Protein AF-A0A0F9HSE7-F1 (afdb_monomer_lite)

Sequence (154 aa):
MNIRTASVELRSKAPLLMHRYTGEKPPEPKPTVAKKTQEWIDGKHKKDWIQSAYFDRGMFHIPPEVIESAMVSGARKFRKGKSFQGAVMVEEDFIPLMVYDEEFKNGRALKGNLEDFYLPEYIDLRGVRIQQARIDRCRPIFRFWGLSFTIRFD

Secondary structure (DSSP, 8-state):
---EEEEEEEEESSPEE--------PPPPPPPS----HHHHHHHHHHHHHHH--EETTEEEE-HHHHHHHHHHHHHTTT-HHHHHHHEEE--S-EEPEE--SS-TT-EE-BS-GGGG--GGGEEEEEEEETTEEEEEEEEEESSEEEEEEEEE-

Organism: NCBI:txid412755

pLDDT: mean 90.9, std 9.43, range [55.47, 98.06]

Foldseek 3Di:
DDKDKDKDKDKDLAKDWFADDQPDDDDDPDPDPDPCDPVNVVVVLLVLALSRFCDDPQFGWDAQVNVLVVVLVVCVVVVCNVVSNVFKGWPDRTKAKFADDPVRNVTDIRGHDPSVPPDPVQWDWDFDDDPPDTDIHIYGMGSIIMTITMMMGD

Structure (mmCIF, N/CA/C/O backbone):
data_AF-A0A0F9HSE7-F1
#
_entry.id   AF-A0A0F9HSE7-F1
#
loop_
_atom_site.group_PDB
_atom_site.id
_atom_site.type_symbol
_atom_site.label_atom_id
_atom_site.label_alt_id
_atom_site.label_comp_id
_atom_site.label_asym_id
_atom_site.label_entity_id
_atom_site.label_seq_id
_atom_site.pdbx_PDB_ins_code
_atom_site.Cartn_x
_atom_site.Cartn_y
_atom_site.Cartn_z
_atom_site.occupancy
_atom_site.B_iso_or_equiv
_atom_site.auth_seq_id
_atom_site.auth_comp_id
_atom_site.auth_asym_id
_atom_site.auth_atom_id
_atom_site.pdbx_PDB_model_num
ATOM 1 N N . MET A 1 1 ? -16.579 -13.352 26.864 1.00 62.12 1 MET A N 1
ATOM 2 C CA . MET A 1 1 ? -15.797 -12.453 25.991 1.00 62.12 1 MET A CA 1
ATOM 3 C C . MET A 1 1 ? -16.805 -11.704 25.136 1.00 62.12 1 MET A C 1
ATOM 5 O O . MET A 1 1 ? -17.571 -12.369 24.450 1.00 62.12 1 MET A O 1
ATOM 9 N N . ASN A 1 2 ? -16.935 -10.384 25.289 1.00 81.31 2 ASN A N 1
ATOM 10 C CA . ASN A 1 2 ? -17.926 -9.598 24.544 1.00 81.31 2 ASN A CA 1
ATOM 11 C C . ASN A 1 2 ? -17.209 -8.914 23.381 1.00 81.31 2 ASN A C 1
ATOM 13 O O . ASN A 1 2 ? -16.660 -7.831 23.551 1.00 81.31 2 ASN A O 1
ATOM 17 N N . ILE A 1 3 ? -17.153 -9.608 22.247 1.00 88.88 3 ILE A N 1
ATOM 18 C CA . ILE A 1 3 ? -16.469 -9.135 21.045 1.00 88.88 3 ILE A CA 1
ATOM 19 C C . ILE A 1 3 ? -17.250 -7.954 20.473 1.00 88.88 3 ILE A C 1
ATOM 21 O O . ILE A 1 3 ? -18.459 -8.047 20.258 1.00 88.88 3 ILE A O 1
ATOM 25 N N . ARG A 1 4 ? -16.551 -6.850 20.218 1.00 95.50 4 ARG A N 1
ATOM 26 C CA . ARG A 1 4 ? -17.105 -5.648 19.595 1.00 95.50 4 ARG A CA 1
ATOM 27 C C . ARG A 1 4 ? -16.394 -5.373 18.285 1.00 95.50 4 ARG A C 1
ATOM 29 O O . ARG A 1 4 ? -15.237 -5.748 18.107 1.00 95.50 4 ARG A O 1
ATOM 36 N N . THR A 1 5 ? -17.086 -4.685 17.389 1.00 96.62 5 THR A N 1
ATOM 37 C CA . THR A 1 5 ? -16.527 -4.235 16.119 1.00 96.62 5 THR A CA 1
ATOM 38 C C . THR A 1 5 ? -16.711 -2.730 15.955 1.00 96.62 5 THR A C 1
ATOM 40 O O . THR A 1 5 ? -17.610 -2.126 16.547 1.00 96.62 5 THR A O 1
ATOM 43 N N . ALA A 1 6 ? -15.833 -2.108 15.172 1.00 96.44 6 ALA A N 1
ATOM 44 C CA . ALA A 1 6 ? -15.966 -0.724 14.738 1.00 96.44 6 ALA A CA 1
ATOM 45 C C . ALA A 1 6 ? -15.474 -0.580 13.296 1.00 96.44 6 ALA A C 1
ATOM 47 O O . ALA A 1 6 ? -14.383 -1.040 12.959 1.00 96.44 6 ALA A O 1
ATOM 48 N N . SER A 1 7 ?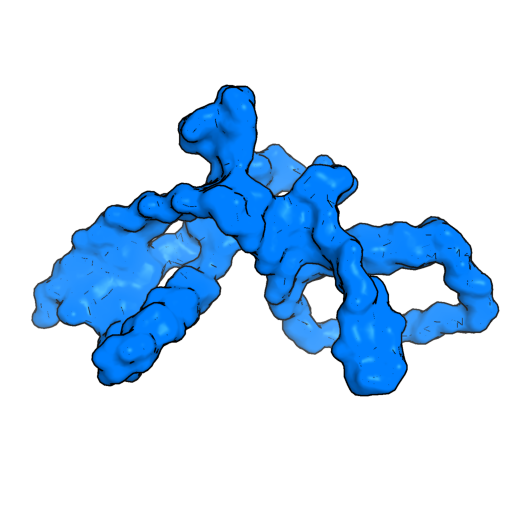 -16.262 0.089 12.456 1.00 97.12 7 SER A N 1
ATOM 49 C CA . SER A 1 7 ? -15.849 0.456 11.102 1.00 97.12 7 SER A CA 1
ATOM 50 C C . SER A 1 7 ? -14.971 1.704 11.140 1.00 97.12 7 SER A C 1
ATOM 52 O O . SER A 1 7 ? -15.286 2.682 11.822 1.00 97.12 7 SER A O 1
ATOM 54 N N . VAL A 1 8 ? -13.868 1.670 10.400 1.00 96.38 8 VAL A N 1
ATOM 55 C CA . VAL A 1 8 ? -12.865 2.730 10.345 1.00 96.38 8 VAL A CA 1
ATOM 56 C C . VAL A 1 8 ? -12.684 3.170 8.901 1.00 96.38 8 VAL A C 1
ATOM 58 O O . VAL A 1 8 ? -12.429 2.354 8.019 1.00 96.38 8 VAL A O 1
ATOM 61 N N . GLU A 1 9 ? -12.748 4.481 8.678 1.00 95.19 9 GLU A N 1
ATOM 62 C CA . GLU A 1 9 ? -12.354 5.103 7.417 1.00 95.19 9 GLU A CA 1
ATOM 63 C C . GLU A 1 9 ? -11.164 6.031 7.644 1.00 95.19 9 GLU A C 1
ATOM 65 O O . GLU A 1 9 ? -11.199 6.945 8.472 1.00 95.19 9 GLU A O 1
ATOM 70 N N . LEU A 1 10 ? -10.101 5.813 6.877 1.00 93.88 10 LEU A N 1
ATOM 71 C CA . LEU A 1 10 ? -8.914 6.650 6.871 1.00 93.88 10 LEU A CA 1
ATOM 72 C C . LEU A 1 10 ? -8.821 7.380 5.534 1.00 93.88 10 LEU A C 1
ATOM 74 O O . LEU A 1 10 ? -8.879 6.757 4.477 1.00 93.88 10 LEU A O 1
ATOM 78 N N . ARG A 1 11 ? -8.585 8.693 5.578 1.00 9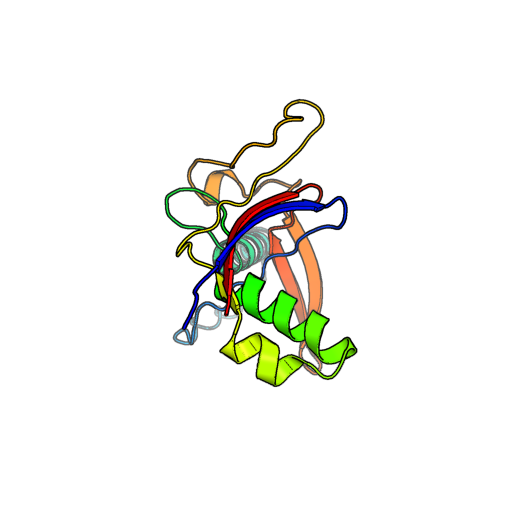3.81 11 ARG A N 1
ATOM 79 C CA . ARG A 1 11 ? -8.180 9.494 4.416 1.00 93.81 11 ARG A CA 1
ATOM 80 C C . ARG A 1 11 ? -6.941 10.296 4.767 1.00 93.81 11 ARG A C 1
ATOM 82 O O . ARG A 1 11 ? -6.902 10.961 5.800 1.00 93.81 11 ARG A O 1
ATOM 89 N N . SER A 1 12 ? -5.932 10.245 3.909 1.00 92.50 12 SER A N 1
ATOM 90 C CA . SER A 1 12 ? -4.643 10.881 4.149 1.00 92.50 12 SER A CA 1
ATOM 91 C C . SER A 1 12 ? -4.203 11.736 2.966 1.00 92.50 12 SER A C 1
ATOM 93 O O . SER A 1 12 ? -4.355 11.360 1.804 1.00 92.50 12 SER A O 1
ATOM 95 N N . LYS A 1 13 ? -3.609 12.888 3.295 1.00 90.12 13 LYS A N 1
ATOM 96 C CA . LYS A 1 13 ? -2.856 13.754 2.370 1.00 90.12 13 LYS A CA 1
ATOM 97 C C . LYS A 1 13 ? -1.339 13.537 2.472 1.00 90.12 13 LYS A C 1
ATOM 99 O O . LYS A 1 13 ? -0.573 14.164 1.748 1.00 90.12 13 LYS A O 1
ATOM 104 N N . ALA A 1 14 ? -0.897 12.702 3.415 1.00 94.31 14 ALA A N 1
ATOM 105 C CA . ALA A 1 14 ? 0.496 12.300 3.531 1.00 94.31 14 ALA A CA 1
ATOM 106 C C . ALA A 1 14 ? 0.750 11.108 2.594 1.00 94.31 14 ALA A C 1
ATOM 108 O O . ALA A 1 14 ? -0.015 10.140 2.667 1.00 94.31 14 ALA A O 1
ATOM 109 N N . PRO A 1 15 ? 1.806 11.128 1.758 1.00 95.56 15 PRO A N 1
ATOM 110 C CA . PRO A 1 15 ? 2.033 10.062 0.791 1.00 95.56 15 PRO A CA 1
ATOM 111 C C . PRO A 1 15 ? 2.256 8.694 1.440 1.00 95.56 15 PRO A C 1
ATOM 113 O O . PRO A 1 15 ? 3.053 8.565 2.370 1.00 95.56 15 PRO A O 1
ATOM 116 N N . LEU A 1 16 ? 1.597 7.668 0.906 1.00 96.75 16 LEU A N 1
ATOM 117 C CA . LEU A 1 16 ? 1.866 6.269 1.214 1.00 96.75 16 LEU A CA 1
ATOM 118 C C . LEU A 1 16 ? 2.859 5.716 0.202 1.00 96.75 16 LEU A C 1
ATOM 120 O O . LEU A 1 16 ? 2.633 5.776 -1.003 1.00 96.75 16 LEU A O 1
ATOM 124 N N . LEU A 1 17 ? 3.962 5.178 0.709 1.00 96.56 17 LEU A N 1
ATOM 125 C CA . LEU A 1 17 ? 5.011 4.556 -0.085 1.00 96.56 17 LEU A CA 1
ATOM 126 C C . LEU A 1 17 ? 4.968 3.049 0.140 1.00 96.56 17 LEU A C 1
ATOM 128 O O . LEU A 1 17 ? 5.086 2.595 1.280 1.00 96.56 17 LEU A O 1
ATOM 132 N N . MET A 1 18 ? 4.815 2.276 -0.930 1.00 96.62 18 MET A N 1
ATOM 133 C CA . MET A 1 18 ? 4.762 0.822 -0.819 1.00 96.62 18 MET A CA 1
ATOM 134 C C . MET A 1 18 ? 6.152 0.197 -0.757 1.00 96.62 18 MET A C 1
ATOM 136 O O . MET A 1 18 ? 7.128 0.680 -1.339 1.00 96.62 18 MET A O 1
ATOM 140 N N . HIS A 1 19 ? 6.240 -0.902 -0.012 1.00 94.56 19 HIS A N 1
ATOM 141 C CA . HIS A 1 19 ? 7.458 -1.690 0.095 1.00 94.56 19 HIS A CA 1
ATOM 142 C C . HIS A 1 19 ? 7.164 -3.136 0.481 1.00 94.56 19 HIS A C 1
ATOM 144 O O . HIS A 1 19 ? 7.499 -3.582 1.578 1.00 94.56 19 HIS A O 1
ATOM 150 N N . ARG A 1 20 ? 6.510 -3.868 -0.420 1.00 94.31 20 ARG A N 1
ATOM 151 C CA . ARG A 1 20 ? 6.240 -5.286 -0.212 1.00 94.31 20 ARG A CA 1
ATOM 152 C C . ARG A 1 20 ? 7.540 -6.081 -0.121 1.00 94.31 20 ARG A C 1
ATOM 154 O O . ARG A 1 20 ? 8.396 -6.014 -1.006 1.00 94.31 20 ARG A O 1
ATOM 161 N N . TYR A 1 21 ? 7.655 -6.881 0.932 1.00 87.56 21 TYR A N 1
ATOM 162 C CA . TYR A 1 21 ? 8.679 -7.911 1.013 1.00 87.56 21 TYR A CA 1
ATOM 163 C C . TYR A 1 21 ? 8.259 -9.100 0.143 1.00 87.56 21 TYR A C 1
ATOM 165 O O . TYR A 1 21 ? 7.182 -9.655 0.324 1.00 87.56 21 TYR A O 1
ATOM 173 N N . THR A 1 22 ? 9.095 -9.475 -0.826 1.00 81.69 22 THR A N 1
ATOM 174 C CA . THR A 1 22 ? 8.770 -10.539 -1.797 1.00 81.69 22 THR A CA 1
ATOM 175 C C . THR A 1 22 ? 9.336 -11.908 -1.419 1.00 81.69 22 THR A C 1
ATOM 177 O O . THR A 1 22 ? 9.363 -12.799 -2.263 1.00 81.69 22 THR A O 1
ATOM 180 N N . GLY A 1 23 ? 9.779 -12.073 -0.168 1.00 82.06 23 GLY A N 1
ATOM 181 C CA . GLY A 1 23 ? 10.480 -13.273 0.281 1.00 82.06 23 GLY A CA 1
ATOM 182 C C . GLY A 1 23 ? 11.923 -13.342 -0.218 1.00 82.06 23 GLY A C 1
ATOM 183 O O . GLY A 1 23 ? 12.427 -12.433 -0.887 1.00 82.06 23 GLY A O 1
ATOM 184 N N . GLU A 1 24 ? 12.595 -14.439 0.120 1.00 76.50 24 GLU A N 1
ATOM 185 C CA . GLU A 1 24 ? 13.875 -14.788 -0.487 1.00 76.50 24 GLU A CA 1
ATOM 186 C C . GLU A 1 24 ? 13.658 -15.172 -1.950 1.00 76.50 24 GLU A C 1
ATOM 188 O O . GLU A 1 24 ? 12.792 -15.981 -2.283 1.00 76.50 24 GLU A O 1
ATOM 193 N N . LYS A 1 25 ? 14.455 -14.579 -2.838 1.00 71.69 25 LYS A N 1
ATOM 194 C CA . LYS A 1 25 ? 14.483 -14.946 -4.252 1.00 71.69 25 LYS A CA 1
ATOM 195 C C . LYS A 1 25 ? 15.816 -15.601 -4.568 1.00 71.69 25 LYS A C 1
ATOM 197 O O . LYS A 1 25 ? 16.836 -15.151 -4.037 1.00 71.69 25 LYS A O 1
ATOM 202 N N . PRO A 1 26 ? 15.836 -16.615 -5.449 1.00 74.81 26 PRO A N 1
ATOM 203 C CA . PRO A 1 26 ? 17.091 -17.135 -5.956 1.00 74.81 26 PRO A CA 1
ATOM 204 C C . PRO A 1 26 ? 17.905 -15.982 -6.565 1.00 74.81 26 PRO A C 1
ATOM 206 O O . PRO A 1 26 ? 17.327 -15.090 -7.198 1.00 74.81 26 PRO A O 1
ATOM 209 N N . PRO A 1 27 ? 19.230 -15.955 -6.346 1.00 70.94 27 PRO A N 1
ATOM 210 C CA . PRO A 1 27 ? 20.069 -14.879 -6.839 1.00 70.94 27 PRO A CA 1
ATOM 211 C C . PRO A 1 27 ? 19.978 -14.820 -8.362 1.00 70.94 27 PRO A C 1
ATOM 213 O O . PRO A 1 27 ? 20.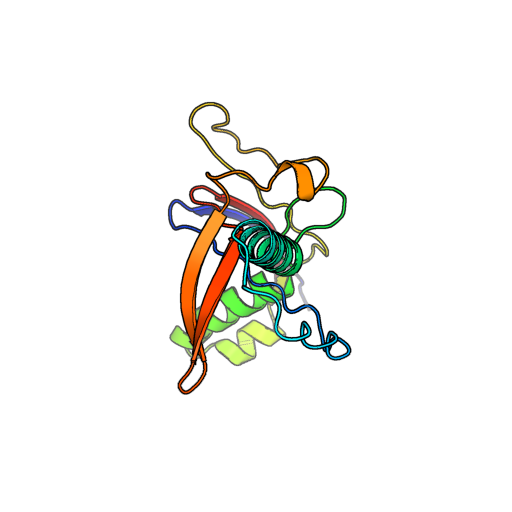243 -15.801 -9.055 1.00 70.94 27 PRO A O 1
ATOM 216 N N . GLU A 1 28 ? 19.598 -13.657 -8.884 1.00 70.00 28 GLU A N 1
ATOM 217 C CA . GLU A 1 28 ? 19.565 -13.450 -10.326 1.00 70.00 28 GLU A CA 1
ATOM 218 C C . GLU A 1 28 ? 20.990 -13.502 -10.889 1.00 70.00 28 GLU A C 1
ATOM 220 O O . GLU A 1 28 ? 21.924 -13.002 -10.244 1.00 70.00 28 GLU A O 1
ATOM 225 N N . PRO A 1 29 ? 21.185 -14.095 -12.081 1.00 67.94 29 PRO A N 1
ATOM 226 C CA . PRO A 1 29 ? 22.492 -14.130 -12.714 1.00 67.94 29 PRO A CA 1
ATOM 227 C C . PRO A 1 29 ? 23.010 -12.699 -12.855 1.00 67.94 29 PRO A C 1
ATOM 229 O O . PRO A 1 29 ? 22.336 -11.821 -13.402 1.00 67.94 29 PRO A O 1
ATOM 232 N N . LYS A 1 30 ? 24.209 -12.444 -12.317 1.00 63.00 30 LYS A N 1
ATOM 233 C CA . LYS A 1 30 ? 24.848 -11.132 -12.446 1.00 63.00 30 LYS A CA 1
ATOM 234 C C . LYS A 1 30 ? 25.001 -10.844 -13.941 1.00 63.00 30 LYS A C 1
ATOM 236 O O . LYS A 1 30 ? 25.550 -11.698 -14.639 1.00 63.00 30 LYS A O 1
ATOM 241 N N . PRO A 1 31 ? 24.552 -9.682 -14.442 1.00 60.47 31 PRO A N 1
ATOM 242 C CA . PRO A 1 31 ? 24.726 -9.364 -15.849 1.00 60.47 31 PRO A CA 1
ATOM 243 C C . PRO A 1 31 ? 26.221 -9.407 -16.180 1.00 60.47 31 PRO A C 1
ATOM 245 O O . PRO A 1 31 ? 27.028 -8.727 -15.541 1.00 60.47 31 PRO A O 1
ATOM 248 N N . THR A 1 32 ? 26.596 -10.237 -17.155 1.00 58.38 32 THR A N 1
ATOM 249 C CA . THR A 1 32 ? 27.920 -10.220 -17.789 1.00 58.38 32 THR A CA 1
ATOM 250 C C . THR A 1 32 ? 28.173 -8.813 -18.286 1.00 58.38 32 THR A C 1
ATOM 252 O O . THR A 1 32 ? 27.370 -8.397 -19.105 1.00 58.38 32 THR A O 1
ATOM 255 N N . VAL A 1 33 ? 29.211 -8.136 -17.756 1.00 55.47 33 VAL A N 1
ATOM 256 C CA . VAL A 1 33 ? 29.864 -6.816 -18.031 1.00 55.47 33 VAL A CA 1
ATOM 257 C C . VAL A 1 33 ? 29.302 -5.921 -19.164 1.00 55.47 33 VAL A C 1
ATOM 259 O O . VAL A 1 33 ? 30.015 -5.155 -19.805 1.00 55.47 33 VAL A O 1
ATOM 262 N N . ALA A 1 34 ? 28.009 -5.974 -19.427 1.00 56.56 34 ALA A N 1
ATOM 263 C CA . ALA A 1 34 ? 27.317 -5.189 -20.412 1.00 56.56 34 ALA A CA 1
ATOM 264 C C . ALA A 1 34 ? 27.202 -3.799 -19.809 1.00 56.56 34 ALA A C 1
ATOM 266 O O . ALA A 1 34 ? 26.840 -3.640 -18.636 1.00 56.56 34 ALA A O 1
ATOM 267 N N . LYS A 1 35 ? 27.558 -2.785 -20.600 1.00 61.56 35 LYS A N 1
ATOM 268 C CA . LYS A 1 35 ? 27.294 -1.392 -20.244 1.00 61.56 35 LYS A CA 1
ATOM 269 C C . LYS A 1 35 ? 25.844 -1.315 -19.776 1.00 61.56 35 LYS A C 1
ATOM 271 O O . LYS A 1 35 ? 24.957 -1.785 -20.481 1.00 61.56 35 LYS A O 1
ATOM 276 N N . LYS A 1 36 ? 25.622 -0.763 -18.582 1.00 70.81 36 LYS A N 1
ATOM 277 C CA . LYS A 1 36 ? 24.281 -0.469 -18.070 1.00 70.81 36 LYS A CA 1
ATOM 278 C C . LYS A 1 36 ? 23.638 0.524 -19.039 1.00 70.81 36 LYS A C 1
ATOM 280 O O . LYS A 1 36 ? 23.873 1.723 -18.922 1.00 70.81 36 LYS A O 1
ATOM 285 N N . THR A 1 37 ? 22.937 0.023 -20.049 1.00 85.44 37 THR A N 1
ATOM 286 C CA . THR A 1 37 ? 22.171 0.851 -20.978 1.00 85.44 37 THR A CA 1
ATOM 287 C C . THR A 1 37 ? 21.017 1.495 -20.219 1.00 85.44 37 THR A C 1
ATOM 289 O O . THR A 1 37 ? 20.613 0.999 -19.164 1.00 85.44 37 THR A O 1
ATOM 292 N N . GLN A 1 38 ? 20.479 2.597 -20.744 1.00 87.50 38 GLN A N 1
ATOM 293 C CA . GLN A 1 38 ? 19.311 3.239 -20.138 1.00 87.50 38 GLN A CA 1
ATOM 294 C C . GLN A 1 38 ? 18.133 2.256 -20.046 1.00 87.50 38 GLN A C 1
ATOM 296 O O . GLN A 1 38 ? 17.545 2.113 -18.984 1.00 87.50 38 GLN A O 1
ATOM 301 N N . GLU A 1 39 ? 17.906 1.458 -21.092 1.00 88.25 39 GLU A N 1
ATOM 302 C CA . GLU A 1 39 ? 16.887 0.398 -21.113 1.00 88.25 39 GLU A CA 1
ATOM 303 C C . GLU A 1 39 ? 17.056 -0.625 -19.982 1.00 88.25 39 GLU A C 1
ATOM 305 O O . GLU A 1 39 ? 16.082 -1.055 -19.363 1.00 88.25 39 GLU A O 1
ATOM 310 N N . TRP A 1 40 ? 18.298 -1.011 -19.672 1.00 86.44 40 TRP A N 1
ATOM 311 C CA . TRP A 1 40 ? 18.574 -1.925 -18.565 1.00 86.44 40 TRP A CA 1
ATOM 312 C C . TRP A 1 40 ? 18.246 -1.287 -17.209 1.00 86.44 40 TRP A C 1
ATOM 314 O O . TRP A 1 40 ? 17.720 -1.954 -16.314 1.00 86.44 40 TRP A O 1
ATOM 324 N N . ILE A 1 41 ? 18.554 0.004 -17.050 1.00 89.12 41 ILE A N 1
ATOM 325 C CA . ILE A 1 41 ? 18.248 0.771 -15.836 1.00 89.12 41 ILE A CA 1
ATOM 326 C C . ILE A 1 41 ? 16.729 0.891 -15.667 1.00 89.12 41 ILE A C 1
ATOM 328 O O . ILE A 1 41 ? 16.215 0.537 -14.604 1.00 89.12 41 ILE A O 1
ATOM 332 N N . ASP A 1 42 ? 16.019 1.284 -16.722 1.00 92.06 42 ASP A N 1
ATOM 333 C CA . ASP A 1 42 ? 14.564 1.450 -16.722 1.00 92.06 42 ASP A CA 1
ATOM 334 C C . ASP A 1 42 ? 13.855 0.117 -16.448 1.00 92.06 42 ASP A C 1
ATOM 336 O O . ASP A 1 42 ? 12.941 0.045 -15.625 1.00 92.06 42 ASP A O 1
ATOM 340 N N . GLY A 1 43 ? 14.335 -0.975 -17.054 1.00 92.62 43 GLY A N 1
ATOM 341 C CA . GLY A 1 43 ? 13.842 -2.325 -16.782 1.00 92.62 43 GLY A CA 1
ATOM 342 C C . GLY A 1 43 ? 14.031 -2.737 -15.320 1.00 92.62 43 GLY A C 1
ATOM 343 O O . GLY A 1 43 ? 13.145 -3.351 -14.719 1.00 92.62 43 GLY A O 1
ATOM 344 N N . LYS A 1 44 ? 15.153 -2.351 -14.699 1.00 91.56 44 LYS A N 1
ATOM 345 C CA . LYS A 1 44 ? 15.398 -2.597 -13.273 1.00 91.56 44 LYS A CA 1
ATOM 346 C C . LYS A 1 44 ? 14.486 -1.757 -12.377 1.00 91.56 44 LYS A C 1
ATOM 348 O O . LYS A 1 44 ? 13.986 -2.280 -11.381 1.00 91.56 44 LYS A O 1
ATOM 353 N N . HIS A 1 45 ? 14.271 -0.483 -12.703 1.00 95.31 45 HIS A N 1
ATOM 354 C CA . HIS A 1 45 ? 13.358 0.391 -11.960 1.00 95.31 45 HIS A CA 1
ATOM 355 C C . HIS A 1 45 ? 11.928 -0.139 -12.022 1.00 95.31 45 HIS A C 1
ATOM 357 O O . HIS A 1 45 ? 11.303 -0.338 -10.980 1.00 95.31 45 HIS A O 1
ATOM 363 N N . LYS A 1 46 ? 11.455 -0.484 -13.221 1.00 96.06 46 LYS A N 1
ATOM 364 C CA . LYS A 1 46 ? 10.133 -1.072 -13.425 1.00 96.06 46 LYS A CA 1
ATOM 365 C C . LYS A 1 46 ? 9.955 -2.353 -12.613 1.00 96.06 46 LYS A C 1
ATOM 367 O O . LYS A 1 46 ? 8.969 -2.515 -11.897 1.00 96.06 46 LYS A O 1
ATOM 372 N N . LYS A 1 47 ? 10.961 -3.228 -12.631 1.00 93.94 47 LYS A N 1
ATOM 373 C CA . LYS A 1 47 ? 10.971 -4.456 -11.834 1.00 93.94 47 LYS A CA 1
ATOM 374 C C . LYS A 1 47 ? 10.918 -4.202 -10.323 1.00 93.94 47 LYS A C 1
ATOM 376 O O . LYS A 1 47 ? 10.146 -4.873 -9.643 1.00 93.94 47 LYS A O 1
ATOM 381 N N . ASP A 1 48 ? 11.705 -3.268 -9.781 1.00 94.94 48 ASP A N 1
ATOM 382 C CA . ASP A 1 48 ? 11.651 -2.921 -8.344 1.00 94.94 48 ASP A CA 1
ATOM 383 C C . ASP A 1 48 ? 10.276 -2.341 -7.968 1.00 94.94 48 ASP A C 1
ATOM 385 O O . ASP A 1 48 ? 9.720 -2.679 -6.920 1.00 94.94 48 ASP A O 1
ATOM 389 N N . TRP A 1 49 ? 9.670 -1.557 -8.865 1.00 97.50 49 TRP A N 1
ATOM 390 C CA . TRP A 1 49 ? 8.338 -0.989 -8.665 1.00 97.50 49 TRP A CA 1
ATOM 391 C C . TRP A 1 49 ? 7.260 -2.077 -8.584 1.00 97.50 49 TRP A C 1
ATOM 393 O O . TRP A 1 49 ? 6.521 -2.142 -7.603 1.00 97.50 49 TRP A O 1
ATOM 403 N N . ILE A 1 50 ? 7.242 -3.004 -9.547 1.00 96.31 50 ILE A N 1
ATOM 404 C CA . ILE A 1 50 ? 6.311 -4.146 -9.573 1.00 96.31 50 ILE A CA 1
ATOM 405 C C . ILE A 1 50 ? 6.470 -5.008 -8.318 1.00 96.31 50 ILE A C 1
ATOM 407 O O . ILE A 1 50 ? 5.498 -5.435 -7.698 1.00 96.31 50 ILE A O 1
ATOM 411 N N . GLN A 1 51 ? 7.713 -5.280 -7.921 1.00 94.81 51 GLN A N 1
ATOM 412 C CA . GLN A 1 51 ? 7.989 -6.150 -6.781 1.00 94.81 51 GLN A CA 1
ATOM 413 C C . GLN A 1 51 ? 7.579 -5.522 -5.448 1.00 94.81 51 GLN A C 1
ATOM 415 O O . GLN A 1 51 ? 7.113 -6.242 -4.562 1.00 94.81 51 GLN A O 1
ATOM 420 N N . SER A 1 52 ? 7.730 -4.205 -5.319 1.00 95.88 52 SER A N 1
ATOM 421 C CA . SER A 1 52 ? 7.402 -3.462 -4.102 1.00 95.88 52 SER A CA 1
ATOM 422 C C . SER A 1 52 ? 5.915 -3.132 -3.952 1.00 95.88 52 SER A C 1
ATOM 424 O O . SER A 1 52 ? 5.508 -2.732 -2.859 1.00 95.88 52 SER A O 1
ATOM 426 N N . ALA A 1 53 ? 5.103 -3.332 -4.991 1.00 97.44 53 ALA A N 1
ATOM 427 C CA . ALA A 1 53 ? 3.663 -3.128 -4.948 1.00 97.44 53 ALA A CA 1
ATOM 428 C C . ALA A 1 53 ? 2.934 -4.187 -4.105 1.00 97.44 53 ALA A C 1
ATOM 430 O O . ALA A 1 53 ? 3.112 -5.393 -4.290 1.00 97.44 53 ALA A O 1
ATOM 431 N N . TYR A 1 54 ? 2.049 -3.725 -3.220 1.00 97.19 54 TYR A N 1
ATOM 432 C CA . TYR A 1 54 ? 0.971 -4.543 -2.672 1.00 97.19 54 TYR A CA 1
ATOM 433 C C . TYR A 1 54 ? -0.186 -4.536 -3.671 1.00 97.19 54 TYR A C 1
ATOM 435 O O . TYR A 1 54 ? -1.030 -3.641 -3.669 1.00 97.19 54 TYR A O 1
ATOM 443 N N . PHE A 1 55 ? -0.175 -5.513 -4.574 1.00 97.00 55 PHE A N 1
ATOM 444 C CA . PHE A 1 55 ? -1.155 -5.646 -5.643 1.00 97.00 55 PHE A CA 1
ATOM 445 C C . PHE A 1 55 ? -1.637 -7.089 -5.714 1.00 97.00 55 PHE A C 1
ATOM 447 O O . PHE A 1 55 ? -0.823 -8.008 -5.807 1.00 97.00 55 PHE A O 1
ATOM 454 N N . ASP A 1 56 ? -2.949 -7.268 -5.631 1.00 95.56 56 ASP A N 1
ATOM 455 C CA . ASP A 1 56 ? -3.628 -8.557 -5.745 1.00 95.56 56 ASP A CA 1
ATOM 456 C C . ASP A 1 56 ? -5.088 -8.307 -6.160 1.00 95.56 56 ASP A C 1
ATOM 458 O O . ASP A 1 56 ? -5.575 -7.180 -6.071 1.00 95.56 56 ASP A O 1
ATOM 462 N N . ARG A 1 57 ? -5.786 -9.323 -6.677 1.00 95.75 57 ARG A N 1
ATOM 463 C CA . ARG A 1 57 ? -7.187 -9.210 -7.137 1.00 95.75 57 ARG A CA 1
ATOM 464 C C . ARG A 1 57 ? -7.413 -8.070 -8.153 1.00 95.75 57 ARG A C 1
ATOM 466 O O . ARG A 1 57 ? -8.494 -7.492 -8.226 1.00 95.75 57 ARG A O 1
ATOM 473 N N . GLY A 1 58 ? -6.381 -7.742 -8.939 1.00 96.81 58 GLY A N 1
ATOM 474 C CA . GLY A 1 58 ? -6.419 -6.686 -9.957 1.00 96.81 58 GLY A CA 1
ATOM 475 C C . GLY A 1 58 ? -6.406 -5.258 -9.407 1.00 96.81 58 GLY A C 1
ATOM 476 O O . GLY A 1 58 ? -6.771 -4.341 -10.138 1.00 96.81 58 GLY A O 1
ATOM 477 N N . MET A 1 59 ? -6.029 -5.047 -8.141 1.00 97.12 59 MET A N 1
ATOM 478 C CA . MET A 1 59 ? -6.002 -3.721 -7.523 1.00 97.12 59 MET A CA 1
ATOM 479 C C . MET A 1 59 ? -4.935 -3.587 -6.429 1.00 97.12 59 MET A C 1
ATOM 481 O O . MET A 1 59 ? -4.441 -4.566 -5.864 1.00 97.12 59 MET A O 1
ATOM 485 N N . PHE A 1 60 ? -4.577 -2.345 -6.105 1.00 97.88 60 PHE A N 1
ATOM 486 C CA . PHE A 1 60 ? -3.720 -2.068 -4.954 1.00 97.88 60 PHE A CA 1
ATOM 487 C C . PHE A 1 60 ? -4.469 -2.316 -3.646 1.00 97.88 60 PHE A C 1
ATOM 489 O O . PHE A 1 60 ? -5.646 -1.972 -3.516 1.00 97.88 60 PHE A O 1
ATOM 496 N N . HIS A 1 61 ? -3.771 -2.874 -2.664 1.00 97.75 61 HIS A N 1
ATOM 497 C CA . HIS A 1 61 ? -4.316 -3.138 -1.337 1.00 97.75 61 HIS A CA 1
ATOM 498 C C . HIS A 1 61 ? -3.282 -2.860 -0.253 1.00 97.75 61 HIS A C 1
ATOM 500 O O . HIS A 1 61 ? -2.099 -2.666 -0.535 1.00 97.75 61 HIS A O 1
ATOM 506 N N . ILE A 1 62 ? -3.733 -2.847 0.994 1.00 97.19 62 ILE A N 1
ATOM 507 C CA . ILE A 1 62 ? -2.870 -2.867 2.169 1.00 97.19 62 ILE A CA 1
ATOM 508 C C . ILE A 1 62 ? -3.154 -4.167 2.925 1.00 97.19 62 ILE A C 1
ATOM 510 O O . ILE A 1 62 ? -4.316 -4.425 3.236 1.00 97.19 62 ILE A O 1
ATOM 514 N N . PRO A 1 63 ? -2.133 -4.996 3.208 1.00 96.12 63 PRO A N 1
ATOM 515 C CA . PRO A 1 63 ? -2.324 -6.183 4.035 1.00 96.12 63 PRO A CA 1
ATOM 516 C C . PRO A 1 63 ? -2.792 -5.809 5.452 1.00 96.12 63 PRO A C 1
ATOM 518 O O . PRO A 1 63 ? -2.305 -4.804 5.995 1.00 96.12 63 PRO A O 1
ATOM 521 N N . PRO A 1 64 ? -3.688 -6.591 6.076 1.00 96.19 64 PRO A N 1
ATOM 522 C CA . PRO A 1 64 ? -4.201 -6.302 7.417 1.00 96.19 64 PRO A CA 1
ATOM 523 C C . PRO A 1 64 ? -3.081 -6.172 8.456 1.00 96.19 64 PRO A C 1
ATOM 525 O O . PRO A 1 64 ? -3.103 -5.258 9.281 1.00 96.19 64 PRO A O 1
ATOM 528 N N . GLU A 1 65 ? -2.021 -6.975 8.350 1.00 94.75 65 GLU A N 1
ATOM 529 C CA . GLU A 1 65 ? -0.898 -6.981 9.294 1.00 94.75 65 GLU A CA 1
ATOM 530 C C . GLU A 1 65 ? -0.124 -5.655 9.285 1.00 94.75 65 GLU A C 1
ATOM 532 O O . GLU A 1 65 ? 0.469 -5.260 10.294 1.00 94.75 65 GLU A O 1
ATOM 537 N N . VAL A 1 66 ? -0.127 -4.937 8.154 1.00 95.44 66 VAL A N 1
ATOM 538 C CA . VAL A 1 66 ? 0.469 -3.597 8.047 1.00 95.44 66 VAL A CA 1
ATOM 539 C C . VAL A 1 66 ? -0.353 -2.590 8.853 1.00 95.44 66 VAL A C 1
ATOM 541 O O . VAL A 1 66 ? 0.222 -1.761 9.567 1.00 95.44 66 VAL A O 1
ATOM 544 N N . ILE A 1 67 ? -1.684 -2.679 8.782 1.00 95.88 67 ILE A N 1
ATOM 545 C CA . ILE A 1 67 ? -2.608 -1.818 9.532 1.00 95.88 67 ILE A CA 1
ATOM 546 C C . ILE A 1 67 ? -2.496 -2.121 11.030 1.00 95.88 67 ILE A C 1
ATOM 548 O O . ILE A 1 67 ? -2.287 -1.209 11.833 1.00 95.88 67 ILE A O 1
ATOM 552 N N . GLU A 1 68 ? -2.537 -3.396 11.412 1.00 95.62 68 GLU A N 1
ATOM 553 C CA . GLU A 1 68 ? -2.370 -3.841 12.799 1.00 95.62 68 GLU A CA 1
ATOM 554 C C . GLU A 1 68 ? -1.031 -3.387 13.383 1.00 95.62 68 GLU A C 1
ATOM 556 O O . GLU A 1 68 ? -0.982 -2.792 14.463 1.00 95.62 68 GLU A O 1
ATOM 561 N N . SER A 1 69 ? 0.063 -3.568 12.638 1.00 94.62 69 SER A N 1
ATOM 562 C CA . SER A 1 69 ? 1.397 -3.124 13.054 1.00 94.62 69 SER A CA 1
ATOM 563 C C . SER A 1 69 ? 1.470 -1.610 13.256 1.00 94.62 69 SER A C 1
ATOM 565 O O . SER A 1 69 ? 2.123 -1.140 14.199 1.00 94.62 69 SER A O 1
ATOM 567 N N . ALA A 1 70 ? 0.793 -0.830 12.407 1.00 94.31 70 ALA A N 1
AT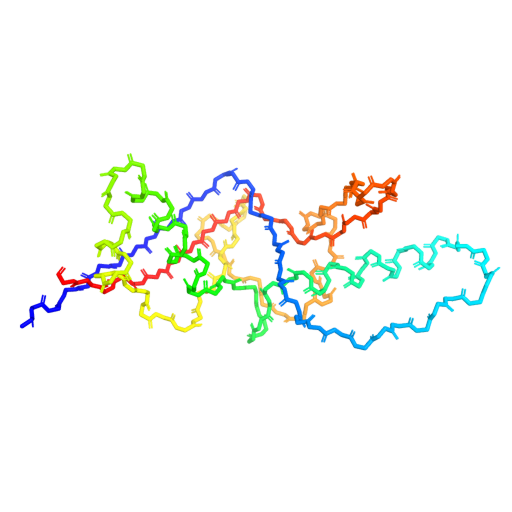OM 568 C CA . ALA A 1 70 ? 0.704 0.619 12.552 1.00 94.31 70 ALA A CA 1
ATOM 569 C C . ALA A 1 70 ? -0.074 1.010 13.820 1.00 94.31 70 ALA A C 1
ATOM 571 O O . ALA A 1 70 ? 0.404 1.842 14.599 1.00 94.31 70 ALA A O 1
ATOM 572 N N . MET A 1 71 ? -1.216 0.366 14.082 1.00 94.38 71 MET A N 1
ATOM 573 C CA . MET A 1 71 ? -2.018 0.609 15.285 1.00 94.38 71 MET A CA 1
ATOM 574 C C . MET A 1 71 ? -1.260 0.231 16.566 1.00 94.38 71 MET A C 1
ATOM 576 O O . MET A 1 71 ? -1.166 1.043 17.490 1.00 94.38 71 MET A O 1
ATOM 580 N N . VAL A 1 72 ? -0.617 -0.942 16.600 1.00 95.75 72 VAL A N 1
ATOM 581 C CA . VAL A 1 72 ? 0.229 -1.386 17.723 1.00 95.75 72 VAL A CA 1
ATOM 582 C C . VAL A 1 72 ? 1.380 -0.406 17.959 1.00 95.75 72 VAL A C 1
ATOM 584 O O . VAL A 1 72 ? 1.671 -0.048 19.104 1.00 95.75 72 VAL A O 1
ATOM 587 N N . SER A 1 73 ? 2.023 0.076 16.892 1.00 95.44 73 SER A N 1
ATOM 588 C CA . SER A 1 73 ? 3.089 1.082 16.985 1.00 95.44 73 SER A CA 1
ATOM 589 C C . SER A 1 73 ? 2.584 2.411 17.556 1.00 95.44 73 SER A C 1
ATOM 591 O O . SER A 1 73 ? 3.282 3.040 18.355 1.00 95.44 73 SER A O 1
ATOM 593 N N . GLY A 1 74 ? 1.355 2.812 17.224 1.00 94.19 74 GLY A N 1
ATOM 594 C CA . GLY A 1 74 ? 0.662 3.930 17.865 1.00 94.19 74 GLY A CA 1
ATOM 595 C C . GLY A 1 74 ? 0.416 3.685 19.358 1.00 94.19 74 GLY A C 1
ATOM 596 O O . GLY A 1 74 ? 0.809 4.501 20.191 1.00 94.19 74 GLY A O 1
ATOM 597 N N . ALA A 1 75 ? -0.143 2.527 19.719 1.00 95.00 75 ALA A N 1
ATOM 598 C CA . ALA A 1 75 ? -0.457 2.153 21.101 1.00 95.00 75 ALA A CA 1
ATOM 599 C C . ALA A 1 75 ? 0.785 2.041 22.006 1.00 95.00 75 ALA A C 1
ATOM 601 O O . ALA A 1 75 ? 0.714 2.293 23.215 1.00 95.00 75 ALA A O 1
ATOM 602 N N . ARG A 1 76 ? 1.956 1.708 21.442 1.00 95.31 76 ARG A N 1
ATOM 603 C CA . ARG A 1 76 ? 3.241 1.717 22.168 1.00 95.31 76 ARG A CA 1
ATOM 604 C C . ARG A 1 76 ? 3.574 3.094 22.746 1.00 95.31 76 ARG A C 1
ATOM 606 O O . ARG A 1 76 ? 4.127 3.144 23.843 1.00 95.31 76 ARG A O 1
ATOM 613 N N . LYS A 1 77 ? 3.160 4.191 22.097 1.00 95.25 77 LYS A N 1
ATOM 614 C CA . LYS A 1 77 ? 3.337 5.561 22.622 1.00 95.25 77 LYS A CA 1
ATOM 615 C C . LYS A 1 77 ? 2.591 5.790 23.942 1.00 95.25 77 LYS A C 1
ATOM 617 O O . LYS A 1 77 ? 3.010 6.616 24.743 1.00 95.25 77 LYS A O 1
ATOM 622 N N . PHE A 1 78 ? 1.551 5.000 24.204 1.00 95.50 78 PHE A N 1
ATOM 623 C CA . PHE A 1 78 ? 0.747 5.032 25.429 1.00 95.50 78 PHE A CA 1
ATOM 624 C C . PHE A 1 78 ? 1.051 3.860 26.376 1.00 95.50 78 PHE A C 1
ATOM 626 O O . PHE A 1 78 ? 0.283 3.594 27.297 1.00 95.50 78 PHE A O 1
ATOM 633 N N . ARG A 1 79 ? 2.155 3.125 26.155 1.00 94.06 79 ARG A N 1
ATOM 634 C CA . ARG A 1 79 ? 2.542 1.923 26.926 1.00 94.06 79 ARG A CA 1
ATOM 635 C C . ARG A 1 79 ? 1.495 0.796 26.901 1.00 94.06 79 ARG A C 1
ATOM 637 O O . ARG A 1 79 ? 1.486 -0.058 27.782 1.00 94.06 79 ARG A O 1
ATOM 644 N N . LYS A 1 80 ? 0.636 0.757 25.876 1.00 93.31 80 LYS A N 1
ATOM 645 C CA . LYS A 1 80 ? -0.422 -0.258 25.704 1.00 93.31 80 LYS A CA 1
ATOM 646 C C . LYS A 1 80 ? -0.145 -1.263 24.586 1.00 93.31 80 LYS A C 1
ATOM 648 O O . LYS A 1 80 ? -0.995 -2.089 24.298 1.00 93.31 80 LYS A O 1
ATOM 653 N N . GLY A 1 81 ? 1.049 -1.242 23.987 1.00 91.38 81 GLY A N 1
ATOM 654 C CA . GLY A 1 81 ? 1.371 -2.029 22.789 1.00 91.38 81 GLY A CA 1
ATOM 655 C C . GLY A 1 81 ? 1.059 -3.528 22.888 1.00 91.38 81 GLY A C 1
ATOM 656 O O . GLY A 1 81 ? 0.401 -4.051 22.001 1.00 91.38 81 GLY A O 1
ATOM 657 N N . LYS A 1 82 ? 1.482 -4.211 23.965 1.00 91.50 82 LYS A N 1
ATOM 658 C CA . LYS A 1 82 ? 1.228 -5.657 24.131 1.00 91.50 82 LYS A CA 1
ATOM 659 C C . LYS A 1 82 ? -0.255 -5.976 24.339 1.00 91.50 82 LYS A C 1
ATOM 661 O O . LYS A 1 82 ? -0.752 -6.916 23.740 1.00 91.50 82 LYS A O 1
ATOM 666 N N . SER A 1 83 ? -0.948 -5.186 25.162 1.00 90.62 83 SER A N 1
ATOM 667 C CA . SER A 1 83 ? -2.389 -5.354 25.384 1.00 90.62 83 SER A CA 1
ATOM 668 C C . SER A 1 83 ? -3.173 -5.108 24.098 1.00 90.62 83 SER A C 1
ATOM 670 O O . SER A 1 83 ? -4.034 -5.899 23.759 1.00 90.62 83 SER A O 1
ATOM 672 N N . PHE A 1 84 ? -2.819 -4.060 23.349 1.00 92.44 84 PHE A N 1
ATOM 673 C CA . PHE A 1 84 ? -3.458 -3.732 22.077 1.00 92.44 84 PHE A CA 1
ATOM 674 C C . PHE A 1 84 ? -3.236 -4.827 21.028 1.00 92.44 84 PHE A C 1
ATOM 676 O O . PHE A 1 84 ? -4.170 -5.211 20.343 1.00 92.44 84 PHE A O 1
ATOM 683 N N . GLN A 1 85 ? -2.017 -5.367 20.937 1.00 91.69 85 GLN A N 1
ATOM 684 C CA . GLN A 1 85 ? -1.682 -6.436 19.992 1.00 91.69 85 GLN A CA 1
ATOM 685 C C . GLN A 1 85 ? -2.499 -7.718 20.216 1.00 91.69 85 GLN A C 1
ATOM 687 O O . GLN A 1 85 ? -2.764 -8.433 19.259 1.00 91.69 85 GLN A O 1
ATOM 692 N N . GLY A 1 86 ? -2.867 -8.030 21.462 1.00 90.75 86 GLY A N 1
ATOM 693 C CA . GLY A 1 86 ? -3.695 -9.199 21.770 1.00 90.75 86 GLY A CA 1
ATOM 694 C C . GLY A 1 86 ? -5.201 -8.952 21.672 1.00 90.75 86 GLY A C 1
ATOM 695 O O . GLY A 1 86 ? -5.945 -9.920 21.583 1.00 90.75 86 GLY A O 1
ATOM 696 N N . ALA A 1 87 ? -5.629 -7.687 21.702 1.00 91.81 87 ALA A N 1
ATOM 697 C CA . ALA A 1 87 ? -7.032 -7.303 21.855 1.00 91.81 87 ALA A CA 1
ATOM 698 C C . ALA A 1 87 ? -7.636 -6.638 20.614 1.00 91.81 87 ALA A C 1
ATOM 700 O O . ALA A 1 87 ? -8.821 -6.346 20.614 1.00 91.81 87 ALA A O 1
ATOM 701 N N . VAL A 1 88 ? -6.851 -6.328 19.577 1.00 93.50 88 VAL A N 1
ATOM 702 C CA . VAL A 1 88 ? -7.343 -5.647 18.369 1.00 93.50 88 VAL A CA 1
ATOM 703 C C . VAL A 1 88 ? -6.843 -6.362 17.124 1.00 93.50 88 VAL A C 1
ATOM 705 O O . VAL A 1 88 ? -5.645 -6.598 16.987 1.00 93.50 88 VAL A O 1
ATOM 708 N N . MET A 1 89 ? -7.764 -6.657 16.210 1.00 95.62 89 MET A N 1
ATOM 709 C CA . MET A 1 89 ? -7.499 -7.327 14.936 1.00 95.62 89 MET A CA 1
ATOM 710 C C . MET A 1 89 ? -8.318 -6.676 13.818 1.00 95.62 89 MET A C 1
ATOM 712 O O . MET A 1 89 ? -9.421 -6.189 14.072 1.00 95.62 89 MET A O 1
ATOM 716 N N . VAL A 1 90 ? -7.792 -6.667 12.597 1.00 97.19 90 VAL A N 1
ATOM 717 C CA . VAL A 1 90 ? -8.549 -6.277 11.396 1.00 97.19 90 VAL A CA 1
ATOM 718 C C . VAL A 1 90 ? -9.344 -7.486 10.893 1.00 97.19 90 VAL A C 1
ATOM 720 O O . VAL A 1 90 ? -8.807 -8.588 10.831 1.00 97.19 90 V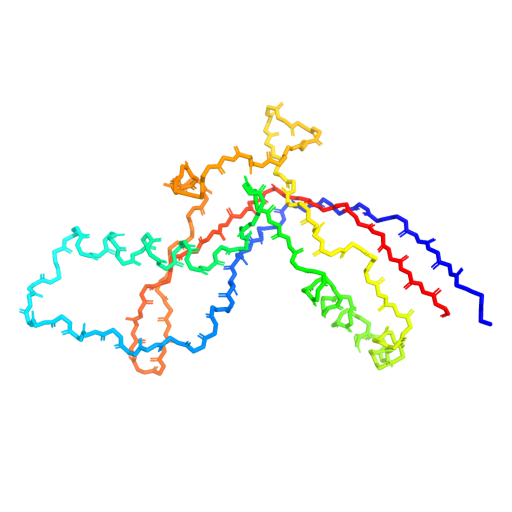AL A O 1
ATOM 723 N N . GLU A 1 91 ? -10.633 -7.317 10.589 1.00 96.38 91 GLU A N 1
ATOM 724 C CA . GLU A 1 91 ? -11.482 -8.443 10.163 1.00 96.38 91 GLU A CA 1
ATOM 725 C C . GLU A 1 91 ? -11.256 -8.842 8.703 1.00 96.38 91 GLU A C 1
ATOM 727 O O . GLU A 1 91 ? -11.376 -10.019 8.359 1.00 96.38 91 GLU A O 1
ATOM 732 N N . GLU A 1 92 ? -10.943 -7.877 7.841 1.00 96.25 92 GLU A N 1
ATOM 733 C CA . GLU A 1 92 ? -10.739 -8.111 6.418 1.00 96.25 92 GLU A CA 1
ATOM 734 C C . GLU A 1 92 ? -9.381 -8.766 6.121 1.00 96.25 92 GLU A C 1
ATOM 736 O O . GLU A 1 92 ? -8.341 -8.371 6.644 1.00 96.25 92 GLU A O 1
ATOM 741 N N . ASP A 1 93 ? -9.376 -9.718 5.186 1.00 95.00 93 ASP A N 1
ATOM 742 C CA . ASP A 1 93 ? -8.158 -10.320 4.625 1.00 95.00 93 ASP A CA 1
ATOM 743 C C . ASP A 1 93 ? -7.511 -9.439 3.539 1.00 95.00 93 ASP A C 1
ATOM 745 O O . ASP A 1 93 ? -6.346 -9.609 3.178 1.00 95.00 93 ASP A O 1
ATOM 749 N N . PHE A 1 94 ? -8.285 -8.499 2.998 1.00 95.94 94 PHE A N 1
ATOM 750 C CA . PHE A 1 94 ? -7.921 -7.658 1.873 1.00 95.94 94 PHE A CA 1
ATOM 751 C C . PHE A 1 94 ? -8.555 -6.277 2.027 1.00 95.94 94 PHE A C 1
ATOM 753 O O . PHE A 1 94 ? -9.777 -6.138 1.973 1.00 95.94 94 PHE A O 1
ATOM 760 N N . ILE A 1 95 ? -7.722 -5.243 2.159 1.00 97.56 95 ILE A N 1
ATOM 761 C CA . ILE A 1 95 ? -8.173 -3.858 2.300 1.00 97.56 95 ILE A CA 1
ATOM 762 C C . ILE A 1 95 ? -7.799 -3.089 1.028 1.00 97.56 95 ILE A C 1
ATOM 764 O O . ILE A 1 95 ? -6.620 -2.757 0.849 1.00 97.56 95 ILE A O 1
ATOM 768 N N . PRO A 1 96 ? -8.760 -2.794 0.130 1.00 97.38 96 PRO A N 1
ATOM 769 C CA . PRO A 1 96 ? -8.495 -2.028 -1.080 1.00 97.38 96 PRO A CA 1
ATOM 770 C C . PRO A 1 96 ? -7.898 -0.658 -0.761 1.00 97.38 96 PRO A C 1
ATOM 772 O O . PRO A 1 96 ? -8.417 0.082 0.078 1.00 97.38 96 PRO A O 1
ATOM 775 N N . LEU A 1 97 ? -6.838 -0.287 -1.478 1.00 97.50 97 LEU A N 1
ATOM 776 C CA . LEU A 1 97 ? -6.334 1.075 -1.436 1.00 97.50 97 LEU A CA 1
ATOM 777 C C . LEU A 1 97 ? -7.229 1.963 -2.301 1.00 97.50 97 LEU A C 1
ATOM 779 O O . LEU A 1 97 ? -7.326 1.782 -3.517 1.00 97.50 97 LEU A O 1
ATOM 783 N N . MET A 1 98 ? -7.840 2.959 -1.672 1.00 96.81 98 MET A N 1
ATOM 784 C CA . MET A 1 98 ? -8.609 3.983 -2.367 1.00 96.81 98 MET A CA 1
ATOM 785 C C . MET A 1 98 ? -7.689 5.151 -2.701 1.00 96.81 98 MET A C 1
ATOM 787 O O . MET A 1 98 ? -7.002 5.664 -1.820 1.00 96.81 98 MET A O 1
ATOM 791 N N . VAL A 1 99 ? -7.680 5.586 -3.956 1.00 94.69 99 VAL A N 1
ATOM 792 C CA . VAL A 1 99 ? -6.956 6.770 -4.429 1.00 94.69 99 VAL A CA 1
ATOM 793 C C . VAL A 1 99 ? -7.951 7.902 -4.628 1.00 94.69 99 VAL A C 1
ATOM 795 O O . VAL A 1 99 ? -9.059 7.682 -5.117 1.00 94.69 99 VAL A O 1
ATOM 798 N N . TYR A 1 100 ? -7.553 9.104 -4.226 1.00 91.75 100 TYR A N 1
ATOM 799 C CA . TYR A 1 100 ? -8.351 10.318 -4.353 1.00 91.75 100 TYR A CA 1
ATOM 800 C C . TYR A 1 100 ? -7.614 11.298 -5.258 1.00 91.75 100 TYR A C 1
ATOM 802 O O . TYR A 1 100 ? -6.400 11.453 -5.154 1.00 91.75 100 TYR A O 1
ATOM 810 N N . ASP A 1 101 ? -8.344 11.987 -6.115 1.00 83.88 101 ASP A N 1
ATOM 811 C CA . ASP A 1 101 ? -7.829 13.071 -6.944 1.00 83.88 101 ASP A CA 1
ATOM 812 C C . ASP A 1 101 ? -8.928 14.140 -7.103 1.00 83.88 101 ASP A C 1
ATOM 814 O O . ASP A 1 101 ? -9.975 14.075 -6.446 1.00 83.88 101 ASP A O 1
ATOM 818 N N . GLU A 1 102 ? -8.667 15.175 -7.903 1.00 76.88 102 GLU A N 1
ATOM 819 C CA . GLU A 1 102 ? -9.627 16.267 -8.114 1.00 76.88 102 GLU A CA 1
ATOM 820 C C . GLU A 1 102 ? -10.928 15.793 -8.783 1.00 76.88 102 GLU A C 1
ATOM 822 O O . GLU A 1 102 ? -11.995 16.352 -8.509 1.00 76.88 102 GLU A O 1
ATOM 827 N N . GLU A 1 103 ? -10.852 14.739 -9.599 1.00 72.69 103 GLU A N 1
ATOM 828 C CA . GLU A 1 103 ? -11.966 14.157 -10.349 1.00 72.69 103 GLU A CA 1
ATOM 829 C C . GLU A 1 103 ? -12.781 13.178 -9.479 1.00 72.69 103 GLU A C 1
ATOM 831 O O . GLU A 1 103 ? -14.013 13.170 -9.509 1.00 72.69 103 GLU A O 1
ATOM 836 N N . PHE A 1 104 ? -12.117 12.412 -8.610 1.00 74.12 104 PHE A N 1
ATOM 837 C CA . PHE A 1 104 ? -12.699 11.341 -7.802 1.00 74.12 104 PHE A CA 1
ATOM 838 C C . PHE A 1 104 ? -12.670 11.661 -6.301 1.00 74.12 104 PHE A C 1
ATOM 840 O O . PHE A 1 104 ? -12.014 10.992 -5.497 1.00 74.12 104 PHE A O 1
ATOM 847 N N . LYS A 1 105 ? -13.473 12.649 -5.884 1.00 77.94 105 LYS A N 1
ATOM 848 C CA . LYS A 1 105 ? -13.602 13.065 -4.467 1.00 77.94 105 LYS A CA 1
ATOM 849 C C . LYS A 1 105 ? -14.089 11.960 -3.520 1.00 77.94 105 LYS A C 1
ATOM 851 O O . LYS A 1 105 ? -13.784 11.998 -2.327 1.00 77.94 105 LYS A O 1
ATOM 856 N N . ASN A 1 106 ? -14.831 10.983 -4.041 1.00 83.12 106 ASN A N 1
ATOM 857 C CA . ASN A 1 106 ? -15.324 9.836 -3.271 1.00 83.12 106 ASN A CA 1
ATOM 858 C C . ASN A 1 106 ? -14.290 8.707 -3.141 1.00 83.12 106 ASN A C 1
ATOM 860 O O . ASN A 1 106 ? -14.535 7.744 -2.421 1.00 83.12 106 ASN A O 1
ATOM 864 N N . GLY A 1 107 ? -13.132 8.850 -3.791 1.00 87.12 107 GLY A N 1
ATOM 865 C CA . GLY A 1 107 ? -12.108 7.823 -3.862 1.00 87.12 107 GLY A CA 1
ATOM 866 C C . GLY A 1 107 ? -12.489 6.708 -4.830 1.00 87.12 107 GLY A C 1
ATOM 867 O O . GLY A 1 107 ? -13.656 6.344 -4.980 1.00 87.12 107 GLY A O 1
ATOM 868 N N . ARG A 1 108 ? -11.491 6.130 -5.491 1.00 93.31 108 ARG A N 1
ATOM 869 C CA . ARG A 1 108 ? -11.659 4.928 -6.310 1.00 93.31 108 ARG A CA 1
ATOM 870 C C . ARG A 1 108 ? -10.516 3.964 -6.074 1.00 93.31 108 ARG A C 1
ATOM 872 O O . ARG A 1 108 ? -9.387 4.379 -5.831 1.00 93.31 108 ARG A O 1
ATOM 879 N N . ALA A 1 109 ? -10.796 2.678 -6.201 1.00 93.69 109 ALA A N 1
ATOM 880 C CA . ALA A 1 109 ? -9.724 1.713 -6.331 1.00 93.69 109 ALA A CA 1
ATOM 881 C C . ALA A 1 109 ? -9.222 1.690 -7.777 1.00 93.69 109 ALA A C 1
ATOM 883 O O . ALA A 1 109 ? -10.020 1.690 -8.718 1.00 93.69 109 ALA A O 1
ATOM 884 N N . LEU A 1 110 ? -7.905 1.639 -7.949 1.00 93.25 110 LEU A N 1
ATOM 885 C CA . LEU A 1 110 ? -7.288 1.461 -9.259 1.00 93.25 110 LEU A CA 1
ATOM 886 C C . LEU A 1 110 ? -7.371 -0.019 -9.639 1.00 93.25 110 LEU A C 1
ATOM 888 O O . LEU A 1 110 ? -6.693 -0.848 -9.034 1.00 93.25 110 LEU A O 1
ATOM 892 N N . LYS A 1 111 ? -8.248 -0.343 -10.594 1.00 95.62 111 LYS A N 1
ATOM 893 C CA . LYS A 1 111 ? -8.496 -1.709 -11.074 1.00 95.62 111 LYS A CA 1
ATOM 894 C C . LYS A 1 111 ? -7.895 -1.897 -12.465 1.00 95.62 111 LYS A C 1
ATOM 896 O O . LYS A 1 111 ? -8.166 -1.079 -13.338 1.00 95.62 111 LYS A O 1
ATOM 901 N N . GLY A 1 112 ? -7.115 -2.952 -12.678 1.00 95.50 112 GLY A N 1
ATOM 902 C CA . GLY A 1 112 ? -6.457 -3.225 -13.961 1.00 95.50 112 GLY A CA 1
ATOM 903 C C . GLY A 1 112 ? -5.317 -4.231 -13.832 1.00 95.50 112 GLY A C 1
ATOM 904 O O . GLY A 1 112 ? -5.271 -4.989 -12.861 1.00 95.50 112 GLY A O 1
ATOM 905 N N . ASN A 1 113 ? -4.381 -4.231 -14.783 1.00 96.94 113 ASN A N 1
ATOM 906 C CA . ASN A 1 113 ? -3.118 -4.947 -14.609 1.00 96.94 113 ASN A CA 1
ATOM 907 C C . ASN A 1 113 ? -2.105 -4.037 -13.916 1.00 96.94 113 ASN A C 1
ATOM 909 O O . ASN A 1 113 ? -2.066 -2.835 -14.161 1.00 96.94 113 ASN A O 1
ATOM 913 N N . LEU A 1 114 ? -1.242 -4.610 -13.076 1.00 96.44 114 LEU A N 1
ATOM 914 C CA . LEU A 1 114 ? -0.235 -3.844 -12.335 1.00 96.44 114 LEU A CA 1
ATOM 915 C C . LEU A 1 114 ? 0.680 -3.017 -13.256 1.00 96.44 114 LEU A C 1
ATOM 917 O O . LEU A 1 114 ? 1.037 -1.889 -12.932 1.00 96.44 114 LEU A O 1
ATOM 921 N N . GLU A 1 115 ? 1.033 -3.582 -14.409 1.00 96.12 115 GLU A N 1
ATOM 922 C CA . GLU A 1 115 ? 1.888 -2.958 -15.422 1.00 96.12 115 GLU A CA 1
ATOM 923 C C . GLU A 1 115 ? 1.304 -1.653 -15.979 1.00 96.12 115 GLU A C 1
ATOM 925 O O . GLU A 1 115 ? 2.061 -0.726 -16.269 1.00 96.12 115 GLU A O 1
ATOM 930 N N . ASP A 1 116 ? -0.026 -1.563 -16.070 1.00 96.31 116 ASP A N 1
ATOM 931 C CA . ASP A 1 116 ? -0.745 -0.400 -16.604 1.00 96.31 116 ASP A CA 1
ATOM 932 C C . ASP A 1 116 ? -0.635 0.815 -15.663 1.00 96.31 116 ASP A C 1
ATOM 934 O O . ASP A 1 116 ? -0.853 1.953 -16.072 1.00 96.31 116 ASP A O 1
ATOM 938 N N . PHE A 1 117 ? -0.260 0.581 -14.401 1.00 96.69 117 PHE A N 1
ATOM 939 C CA . PHE A 1 117 ? -0.101 1.609 -13.372 1.00 96.69 117 PHE A CA 1
ATOM 940 C C . PHE A 1 117 ? 1.351 2.061 -13.171 1.00 96.69 117 PHE A C 1
ATOM 942 O O . PHE A 1 117 ? 1.611 2.871 -12.278 1.00 96.69 117 PHE A O 1
ATOM 949 N N . TYR A 1 118 ? 2.301 1.583 -13.986 1.00 97.12 118 TYR A N 1
ATOM 950 C CA . TYR A 1 118 ? 3.679 2.089 -13.993 1.00 97.12 118 TYR A CA 1
ATOM 951 C C . TYR A 1 118 ? 3.755 3.459 -14.692 1.00 97.12 118 TYR A C 1
ATOM 953 O O . TYR A 1 118 ? 4.320 3.606 -15.776 1.00 97.12 118 TYR A O 1
ATOM 961 N N . LEU A 1 119 ? 3.140 4.461 -14.063 1.00 96.38 119 LEU A N 1
ATOM 962 C CA . LEU A 1 119 ? 2.991 5.825 -14.563 1.00 96.38 119 LEU A CA 1
ATOM 963 C C . LEU A 1 119 ? 3.742 6.821 -13.660 1.00 96.38 119 LEU A C 1
ATOM 965 O O . LEU A 1 119 ? 3.867 6.568 -12.455 1.00 96.38 119 LEU A O 1
ATOM 969 N N . PRO A 1 120 ? 4.247 7.952 -14.196 1.00 96.25 120 PRO A N 1
ATOM 970 C CA . PRO A 1 120 ? 5.064 8.909 -13.441 1.00 96.25 120 PRO A CA 1
ATOM 971 C C . PRO A 1 120 ? 4.466 9.370 -12.102 1.00 96.25 120 PRO A C 1
ATOM 973 O O . PRO A 1 120 ? 5.198 9.564 -11.132 1.00 96.25 120 PRO A O 1
ATOM 976 N N . GLU A 1 121 ? 3.146 9.518 -12.009 1.00 94.62 121 GLU A N 1
ATOM 977 C CA . GLU A 1 121 ? 2.434 9.945 -10.802 1.00 94.62 121 GLU A CA 1
ATOM 978 C C . GLU A 1 121 ? 2.482 8.923 -9.655 1.00 94.62 121 GLU A C 1
ATOM 980 O O . GLU A 1 121 ? 2.417 9.318 -8.485 1.00 94.62 121 GLU A O 1
ATOM 985 N N . TYR A 1 122 ? 2.652 7.638 -9.981 1.00 96.88 122 TYR A N 1
ATOM 986 C CA . TYR A 1 122 ? 2.740 6.531 -9.029 1.00 96.88 122 TYR A CA 1
ATOM 987 C C . TYR A 1 122 ? 4.175 6.041 -8.824 1.00 96.88 122 TYR A C 1
ATOM 989 O O . TYR A 1 122 ? 4.387 5.045 -8.135 1.00 96.88 122 TYR A O 1
ATOM 997 N N . ILE A 1 123 ? 5.179 6.723 -9.378 1.00 97.69 123 ILE A N 1
ATOM 998 C CA . ILE A 1 123 ? 6.588 6.339 -9.261 1.00 97.69 123 ILE A CA 1
ATOM 999 C C . ILE A 1 123 ? 7.308 7.219 -8.232 1.00 97.69 123 ILE A C 1
ATOM 1001 O O . ILE A 1 123 ? 7.400 8.439 -8.360 1.00 97.69 123 ILE A O 1
ATOM 1005 N N . ASP A 1 124 ? 7.888 6.580 -7.215 1.00 97.75 124 ASP A N 1
ATOM 1006 C CA . ASP A 1 124 ? 8.916 7.164 -6.353 1.00 97.75 124 ASP A CA 1
ATOM 1007 C C . ASP A 1 124 ? 10.265 6.515 -6.661 1.00 97.75 124 ASP A C 1
ATOM 1009 O O . ASP A 1 124 ? 10.494 5.352 -6.320 1.00 97.75 124 ASP A O 1
ATOM 1013 N N . LEU A 1 125 ? 11.159 7.279 -7.292 1.00 96.75 125 LEU A N 1
ATOM 1014 C CA . LEU A 1 125 ? 12.526 6.867 -7.595 1.00 96.75 125 LEU A CA 1
ATOM 1015 C C . LEU A 1 125 ? 13.512 7.641 -6.717 1.00 96.75 125 LEU A C 1
ATOM 1017 O O . LEU A 1 125 ? 13.628 8.863 -6.820 1.00 96.75 125 LEU A O 1
ATOM 1021 N N . ARG A 1 126 ? 14.243 6.939 -5.845 1.00 95.12 126 ARG A N 1
ATOM 1022 C CA . ARG A 1 126 ? 15.256 7.554 -4.970 1.00 95.12 126 ARG A CA 1
ATOM 1023 C C . ARG A 1 126 ? 16.482 6.669 -4.828 1.00 95.12 126 ARG A C 1
ATOM 1025 O O . ARG A 1 126 ? 16.371 5.468 -4.601 1.00 95.12 126 ARG A O 1
ATOM 1032 N N . GLY A 1 127 ? 17.663 7.281 -4.855 1.00 93.75 127 GLY A N 1
ATOM 1033 C CA . GLY A 1 127 ? 18.904 6.595 -4.504 1.00 93.75 127 GLY A CA 1
ATOM 1034 C C . GLY A 1 127 ? 19.001 6.374 -2.992 1.00 93.75 127 GLY A C 1
ATOM 1035 O O . GLY A 1 127 ? 19.133 7.346 -2.248 1.00 93.75 127 GLY A O 1
ATOM 1036 N N . VAL A 1 128 ? 18.987 5.118 -2.547 1.00 91.38 128 VAL A N 1
ATOM 1037 C CA . VAL A 1 128 ? 19.189 4.717 -1.145 1.00 91.38 128 VAL A CA 1
ATOM 1038 C C . VAL A 1 128 ? 20.593 4.158 -0.944 1.00 91.38 128 VAL A C 1
ATOM 1040 O O . VAL A 1 128 ? 21.205 3.615 -1.866 1.00 91.38 128 VAL A O 1
ATOM 1043 N N . ARG A 1 129 ? 21.115 4.273 0.276 1.00 91.06 129 ARG A N 1
ATOM 1044 C CA . ARG A 1 129 ? 22.418 3.716 0.638 1.00 91.06 129 ARG A CA 1
ATOM 1045 C C . ARG A 1 129 ? 22.238 2.340 1.274 1.00 91.06 129 ARG A C 1
ATOM 1047 O O . ARG A 1 129 ? 21.568 2.223 2.294 1.00 91.06 129 ARG A O 1
ATOM 1054 N N . ILE A 1 130 ? 22.855 1.319 0.685 1.00 84.62 130 ILE A N 1
ATOM 1055 C CA . ILE A 1 130 ? 23.014 -0.007 1.286 1.00 84.62 130 ILE A CA 1
ATOM 1056 C C . ILE A 1 130 ? 24.504 -0.197 1.547 1.00 84.62 130 ILE A C 1
ATOM 1058 O O . ILE A 1 130 ? 25.295 -0.347 0.617 1.00 84.62 130 ILE A O 1
ATOM 1062 N N . GLN A 1 131 ? 24.888 -0.150 2.825 1.00 88.25 131 GLN A N 1
ATOM 1063 C CA . GLN A 1 131 ? 26.288 -0.144 3.257 1.00 88.25 131 GLN A CA 1
ATOM 1064 C C . GLN A 1 131 ? 27.084 0.992 2.579 1.00 88.25 131 GLN A C 1
ATOM 1066 O O . GLN A 1 131 ? 26.819 2.169 2.828 1.00 88.25 131 GLN A O 1
ATOM 1071 N N . GLN A 1 132 ? 28.052 0.669 1.719 1.00 89.38 132 GLN A N 1
ATOM 1072 C CA . GLN A 1 132 ? 28.835 1.655 0.965 1.00 89.38 132 GLN A CA 1
ATOM 1073 C C . GLN A 1 132 ? 28.266 1.942 -0.432 1.00 89.38 132 GLN A C 1
ATOM 1075 O O . GLN A 1 132 ? 28.645 2.931 -1.053 1.00 89.38 132 GLN A O 1
ATOM 1080 N N . ALA A 1 133 ? 27.339 1.118 -0.925 1.00 86.00 133 ALA A N 1
ATOM 1081 C CA . ALA A 1 133 ? 26.766 1.271 -2.255 1.00 86.00 133 ALA A CA 1
ATOM 1082 C C . ALA A 1 133 ? 25.533 2.183 -2.234 1.00 86.00 133 ALA A C 1
ATOM 1084 O O . ALA A 1 133 ? 24.695 2.108 -1.332 1.00 86.00 133 ALA A O 1
ATOM 1085 N N . ARG A 1 134 ? 25.385 3.013 -3.270 1.00 86.81 134 ARG A N 1
ATOM 1086 C CA . ARG A 1 134 ? 24.134 3.718 -3.566 1.00 86.81 134 ARG A CA 1
ATOM 1087 C C . ARG A 1 134 ? 23.397 2.957 -4.660 1.00 86.81 134 ARG A C 1
ATOM 1089 O O . ARG A 1 134 ? 23.969 2.703 -5.718 1.00 86.81 134 ARG A O 1
ATOM 1096 N N . ILE A 1 135 ? 22.154 2.577 -4.391 1.00 88.75 135 ILE A N 1
ATOM 1097 C CA . ILE A 1 135 ? 21.287 1.907 -5.359 1.00 88.75 135 ILE A CA 1
ATOM 1098 C C . ILE A 1 135 ? 19.990 2.686 -5.514 1.00 88.75 135 ILE A C 1
ATOM 1100 O O . ILE A 1 135 ? 19.460 3.217 -4.540 1.00 88.75 135 ILE A O 1
ATOM 1104 N N . ASP A 1 136 ? 19.461 2.727 -6.727 1.00 93.12 136 ASP A N 1
ATOM 1105 C CA . ASP A 1 136 ? 18.132 3.275 -6.951 1.00 93.12 136 ASP A CA 1
ATOM 1106 C C . ASP A 1 136 ? 17.077 2.313 -6.421 1.00 93.12 136 ASP A C 1
ATOM 1108 O O . ASP A 1 136 ? 17.169 1.099 -6.633 1.00 93.12 136 ASP A O 1
ATOM 1112 N N . ARG A 1 137 ? 16.082 2.871 -5.732 1.00 94.38 137 ARG A N 1
ATOM 1113 C CA . ARG A 1 137 ? 14.839 2.190 -5.385 1.00 94.38 137 ARG A CA 1
ATOM 1114 C C . ARG A 1 137 ? 13.691 2.874 -6.091 1.00 94.38 137 ARG A C 1
ATOM 1116 O O . ARG A 1 137 ? 13.523 4.081 -5.927 1.00 94.38 137 ARG A O 1
ATOM 1123 N N . CYS A 1 138 ? 12.919 2.091 -6.827 1.00 97.06 138 CYS A N 1
ATOM 1124 C CA . CYS A 1 138 ? 11.740 2.529 -7.552 1.00 97.06 138 CYS A CA 1
ATOM 1125 C C . CYS A 1 138 ? 10.524 1.832 -6.947 1.00 97.06 138 CYS A C 1
ATOM 1127 O O . CYS A 1 138 ? 10.495 0.604 -6.883 1.00 97.06 138 CYS A O 1
ATOM 1129 N N . ARG A 1 139 ? 9.563 2.596 -6.419 1.00 97.25 139 ARG A N 1
ATOM 1130 C CA . ARG A 1 139 ? 8.445 2.062 -5.623 1.00 97.25 139 ARG A CA 1
ATOM 1131 C C . ARG A 1 139 ? 7.128 2.779 -5.923 1.00 97.25 139 ARG A C 1
ATOM 1133 O O . ARG A 1 139 ? 7.175 3.967 -6.244 1.00 97.25 139 ARG A O 1
ATOM 1140 N N . PRO A 1 140 ? 5.973 2.111 -5.755 1.00 98.06 140 PRO A N 1
ATOM 1141 C CA . PRO A 1 140 ? 4.677 2.767 -5.823 1.00 98.06 140 PRO A CA 1
ATOM 1142 C C . PRO A 1 140 ? 4.503 3.819 -4.732 1.00 98.06 140 PRO A C 1
ATOM 1144 O O . PRO A 1 140 ? 4.776 3.552 -3.556 1.00 98.06 140 PRO A O 1
ATOM 1147 N N . ILE A 1 141 ? 4.005 4.993 -5.114 1.00 97.81 141 ILE A N 1
ATOM 1148 C CA . ILE A 1 141 ? 3.647 6.080 -4.199 1.00 97.81 141 ILE A CA 1
ATOM 1149 C C . ILE A 1 141 ? 2.222 6.568 -4.460 1.00 97.81 141 ILE A C 1
ATOM 1151 O O . ILE A 1 141 ? 1.830 6.799 -5.597 1.00 97.81 141 ILE A O 1
ATOM 1155 N N . PHE A 1 142 ? 1.462 6.788 -3.389 1.00 97.06 142 PHE A N 1
ATOM 1156 C CA . PHE A 1 142 ? 0.097 7.308 -3.437 1.00 97.06 142 PHE A CA 1
ATOM 1157 C C . PHE A 1 142 ? 0.002 8.557 -2.571 1.00 97.06 142 PHE A C 1
ATOM 1159 O O . PHE A 1 142 ? 0.113 8.487 -1.349 1.00 97.06 142 PHE A O 1
ATOM 1166 N N . ARG A 1 143 ? -0.159 9.725 -3.197 1.00 94.56 143 ARG A N 1
ATOM 1167 C CA . ARG A 1 143 ? -0.113 11.026 -2.499 1.00 94.56 143 ARG A CA 1
ATOM 1168 C C . ARG A 1 143 ? -1.394 11.329 -1.726 1.00 94.56 143 ARG A C 1
ATOM 1170 O O . ARG A 1 143 ? -1.327 11.888 -0.636 1.00 94.56 143 ARG A O 1
ATOM 1177 N N . PHE A 1 144 ? -2.524 10.905 -2.278 1.00 95.12 144 PHE A N 1
ATOM 1178 C CA . PHE A 1 144 ? -3.848 11.046 -1.694 1.00 95.12 144 PHE A CA 1
ATOM 1179 C C . PHE A 1 144 ? -4.520 9.684 -1.710 1.00 95.12 144 PHE A C 1
ATOM 1181 O O . PHE A 1 144 ? -4.791 9.119 -2.771 1.00 95.12 144 PHE A O 1
ATOM 1188 N N . TRP A 1 145 ? -4.731 9.132 -0.525 1.00 95.69 145 TRP A N 1
ATOM 1189 C CA . TRP A 1 145 ? -5.182 7.758 -0.387 1.00 95.69 145 TRP A CA 1
ATOM 1190 C C . TRP A 1 145 ? -6.078 7.584 0.830 1.00 95.69 145 TRP A C 1
ATOM 1192 O O . TRP A 1 145 ? -6.148 8.443 1.714 1.00 95.69 145 TRP A O 1
ATOM 1202 N N . GLY A 1 146 ? -6.752 6.446 0.877 1.00 96.44 146 GLY A N 1
ATOM 1203 C CA . GLY A 1 146 ? -7.557 6.047 2.010 1.00 96.44 146 GLY A CA 1
ATOM 1204 C C . GLY A 1 146 ? -7.816 4.555 2.052 1.00 96.44 146 GLY A C 1
ATOM 1205 O O . GLY A 1 146 ? -7.514 3.827 1.107 1.00 96.44 146 GLY A O 1
ATOM 1206 N N . LEU A 1 147 ? -8.355 4.130 3.185 1.00 96.88 147 LEU A N 1
ATOM 1207 C CA . LEU A 1 147 ? -8.694 2.749 3.498 1.00 96.88 147 LEU A CA 1
ATOM 1208 C C . LEU A 1 147 ? -10.018 2.738 4.251 1.00 96.88 147 LEU A C 1
ATOM 1210 O O . LEU A 1 147 ? -10.269 3.637 5.056 1.00 96.88 147 LEU A O 1
ATOM 1214 N N . SER A 1 148 ? -10.798 1.689 4.035 1.00 96.69 148 SER A N 1
ATOM 1215 C CA . SER A 1 148 ? -11.986 1.383 4.825 1.00 96.69 148 SER A CA 1
ATOM 1216 C C . SER A 1 148 ? -11.874 -0.063 5.289 1.00 96.69 148 SER A C 1
ATOM 1218 O O . SER A 1 148 ? -11.651 -0.944 4.461 1.00 96.69 148 SER A O 1
ATOM 1220 N N . PHE A 1 149 ? -11.955 -0.286 6.596 1.00 97.31 149 PHE A N 1
ATOM 1221 C CA . PHE A 1 149 ? -11.7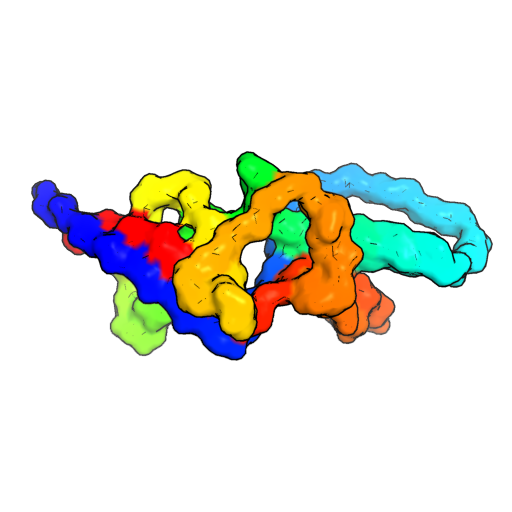92 -1.604 7.213 1.00 97.31 149 PHE A CA 1
ATOM 1222 C C . PHE A 1 149 ? -12.509 -1.663 8.564 1.00 97.31 149 PHE A C 1
ATOM 1224 O O . PHE A 1 149 ? -12.906 -0.635 9.120 1.00 97.31 149 PHE A O 1
ATOM 1231 N N . THR A 1 150 ? -12.651 -2.861 9.109 1.00 98.00 150 THR A N 1
ATOM 1232 C CA . THR A 1 150 ? -13.348 -3.139 10.359 1.00 98.00 150 THR A CA 1
ATOM 1233 C C . THR A 1 150 ? -12.348 -3.664 11.371 1.00 98.00 150 THR A C 1
ATOM 1235 O O . THR A 1 150 ? -11.594 -4.599 11.109 1.00 98.00 150 THR A O 1
ATOM 1238 N N . ILE A 1 151 ? -12.332 -3.052 12.553 1.00 96.69 151 ILE A N 1
ATOM 1239 C CA . ILE A 1 151 ? -11.562 -3.563 13.685 1.00 96.69 151 ILE A CA 1
ATOM 1240 C C . ILE A 1 151 ? -12.474 -4.358 14.606 1.00 96.69 151 ILE A C 1
ATOM 1242 O O . ILE A 1 151 ? -13.575 -3.917 14.937 1.00 96.69 151 ILE A O 1
ATOM 1246 N N . ARG A 1 152 ? -11.979 -5.501 15.062 1.00 95.62 152 ARG A N 1
ATOM 1247 C CA . ARG A 1 152 ? -12.572 -6.328 16.107 1.00 95.62 152 ARG A CA 1
ATOM 1248 C C . ARG A 1 152 ? -11.742 -6.213 17.375 1.00 95.62 152 ARG A C 1
ATOM 1250 O O . ARG A 1 152 ? -10.516 -6.306 17.301 1.00 95.62 152 ARG A O 1
ATOM 1257 N N . PHE A 1 153 ? -12.400 -6.030 18.517 1.00 93.62 153 PHE A N 1
ATOM 1258 C CA . PHE A 1 153 ? -11.726 -5.880 19.804 1.00 93.62 153 PHE A CA 1
ATOM 1259 C C . PHE A 1 153 ? -12.528 -6.389 21.007 1.00 93.62 153 PHE A C 1
ATOM 1261 O O . PHE A 1 153 ? -13.754 -6.528 20.925 1.00 93.62 153 PHE A O 1
ATOM 1268 N N . ASP A 1 154 ? -11.830 -6.662 22.114 1.00 87.19 154 ASP A N 1
ATOM 1269 C CA . ASP A 1 154 ? -12.380 -7.151 23.388 1.00 87.19 154 ASP A CA 1
ATOM 1270 C C . ASP A 1 154 ? -11.895 -6.384 24.636 1.00 87.19 154 ASP A C 1
ATOM 1272 O O . ASP A 1 154 ? -10.827 -5.727 24.600 1.00 87.19 154 ASP A O 1
#

Radius of gyration: 18.68 Å; chains: 1; bounding box: 48×33×48 Å